Protein AF-A0A2I0CQZ5-F1 (afdb_monomer_lite)

InterPro domains:
  IPR002701 Chorismate mutase II, prokaryotic-type [PF01817] (2-71)
  IPR002701 Chorismate mutase II, prokaryotic-type [PS51168] (1-75)
  IPR002701 Chorismate mutase II, prokaryotic-type [SM00830] (1-74)
  IPR036263 Chorismate mutase type II superfamily [SSF48600] (2-76)
  IPR036979 Chorismate mutase domain superfamily [G3DSA:1.20.59.10] (1-80)

Secondary structure (DSSP, 8-state):
-THHHHHHHHHHHHHHHHHHHT--STTTTTHHHHHHHHHHHHHHHHHTTT--HHHHHHHHHHHHHHHHHHHHHHHHHHHHHHT--

Foldseek 3Di:
DCPVVVVVLVVVLVVVVVVVVVDDPPCPVVVVVVLVVVLVVQLVVCVVVVHDSVVSSVCSVVSVVVSVVVVVVVVVVVVVVVVVD

Sequence (85 aa):
MDRAIFTLLAQRDRLVAQAAFFKTITNKLRATGRVAQVIAQAITRAQTKSVHPKVVDRIYRTMIAALIEAELEEHAVLNAQASHT

Organism: NCBI:txid1793966

pLDDT: mean 74.6, std 13.37, range [42.59, 92.06]

Radius of gyration: 15.48 Å; chains: 1; bounding box: 42×26×39 Å

Structure (mmCIF, N/CA/C/O backbone):
data_AF-A0A2I0CQZ5-F1
#
_entry.id   AF-A0A2I0CQZ5-F1
#
loop_
_atom_site.group_PDB
_atom_site.id
_atom_site.type_symbol
_atom_site.label_atom_id
_atom_site.label_alt_id
_atom_site.label_comp_id
_atom_site.label_asym_id
_atom_site.label_entity_id
_atom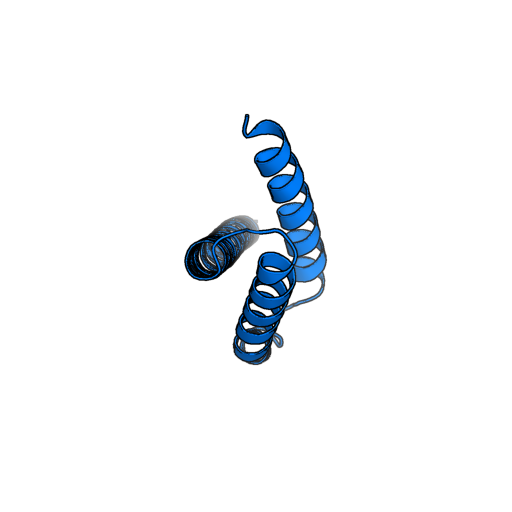_site.label_seq_id
_atom_site.pdbx_PDB_ins_code
_atom_site.Cartn_x
_atom_site.Cartn_y
_atom_site.Cartn_z
_atom_site.occupancy
_atom_site.B_iso_or_equiv
_atom_site.auth_seq_id
_atom_site.auth_comp_id
_atom_site.auth_asym_id
_atom_site.auth_atom_id
_atom_site.pdbx_PDB_model_num
ATOM 1 N N . MET A 1 1 ? -15.647 14.248 -6.863 1.00 79.38 1 MET A N 1
ATOM 2 C CA . MET A 1 1 ? -15.501 13.749 -5.481 1.00 79.38 1 MET A CA 1
ATOM 3 C C . MET A 1 1 ? -14.100 13.193 -5.227 1.00 79.38 1 MET A C 1
ATOM 5 O O . MET A 1 1 ? -13.554 13.456 -4.168 1.00 79.38 1 MET A O 1
ATOM 9 N N . ASP A 1 2 ? -13.452 12.570 -6.215 1.00 84.94 2 ASP A N 1
ATOM 10 C CA . ASP A 1 2 ? -12.254 11.740 -5.964 1.00 84.94 2 ASP A CA 1
ATOM 11 C C . ASP A 1 2 ? -10.904 12.455 -6.100 1.00 84.94 2 ASP A C 1
ATOM 13 O O . ASP A 1 2 ? -9.850 11.837 -5.983 1.00 84.94 2 ASP A O 1
ATOM 17 N N . ARG A 1 3 ? -10.905 13.779 -6.303 1.00 87.69 3 ARG A N 1
ATOM 18 C CA . ARG A 1 3 ? -9.670 14.573 -6.454 1.00 87.69 3 ARG A CA 1
ATOM 19 C C . ARG A 1 3 ? -8.690 14.356 -5.296 1.00 87.69 3 ARG A C 1
ATOM 21 O O . ARG A 1 3 ? -7.499 14.206 -5.531 1.00 87.69 3 ARG A O 1
ATOM 28 N N . ALA A 1 4 ? -9.195 14.268 -4.065 1.00 86.94 4 ALA A N 1
ATOM 29 C CA . ALA A 1 4 ? -8.364 13.999 -2.894 1.00 86.94 4 ALA A CA 1
ATOM 30 C C . ALA A 1 4 ? -7.730 12.595 -2.918 1.00 86.94 4 ALA A C 1
ATOM 32 O O . ALA A 1 4 ? -6.607 12.431 -2.449 1.00 86.94 4 ALA A O 1
ATOM 33 N N . ILE A 1 5 ? -8.413 11.598 -3.493 1.00 83.94 5 ILE A N 1
ATOM 34 C CA . ILE A 1 5 ? -7.893 10.231 -3.633 1.00 83.94 5 ILE A CA 1
ATOM 35 C C . ILE A 1 5 ? -6.709 10.233 -4.602 1.00 83.94 5 ILE A C 1
ATOM 37 O O . ILE A 1 5 ? -5.654 9.705 -4.265 1.00 83.94 5 ILE A O 1
ATOM 41 N N . PHE A 1 6 ? -6.842 10.899 -5.753 1.00 84.44 6 PHE A N 1
ATOM 42 C CA . PHE A 1 6 ? -5.747 11.025 -6.719 1.00 84.44 6 PHE A CA 1
ATOM 43 C C . PHE A 1 6 ? -4.542 11.784 -6.149 1.00 84.44 6 PHE A C 1
ATOM 45 O O . PHE A 1 6 ? -3.407 11.353 -6.339 1.00 84.44 6 PHE A O 1
ATOM 52 N N . THR A 1 7 ? -4.765 12.859 -5.385 1.00 85.44 7 THR A N 1
ATOM 53 C CA . THR A 1 7 ? -3.674 13.579 -4.708 1.00 85.44 7 THR A CA 1
ATOM 54 C C . THR A 1 7 ? -2.918 12.680 -3.729 1.00 85.44 7 THR A C 1
ATOM 56 O O . THR A 1 7 ? -1.688 12.684 -3.709 1.00 85.44 7 THR A O 1
ATOM 59 N N . LEU A 1 8 ? -3.638 11.892 -2.926 1.00 84.75 8 LEU A N 1
ATOM 60 C CA . LEU A 1 8 ? -3.030 10.980 -1.955 1.00 84.75 8 LEU A CA 1
ATOM 61 C C . LEU A 1 8 ? -2.310 9.807 -2.632 1.00 84.75 8 LEU A C 1
ATOM 63 O O . LEU A 1 8 ? -1.253 9.395 -2.156 1.00 84.75 8 LEU A O 1
ATOM 67 N N . LEU A 1 9 ? -2.841 9.301 -3.748 1.00 81.38 9 LEU A N 1
ATOM 68 C CA . LEU A 1 9 ? -2.174 8.291 -4.573 1.00 81.38 9 LEU A CA 1
ATOM 69 C C . LEU A 1 9 ? -0.849 8.822 -5.124 1.00 81.38 9 LEU A C 1
ATOM 71 O O . LEU A 1 9 ? 0.187 8.227 -4.861 1.00 81.38 9 LEU A O 1
ATOM 75 N N . ALA A 1 10 ? -0.843 10.001 -5.750 1.00 80.94 10 ALA A N 1
ATOM 76 C CA . ALA A 1 10 ? 0.383 10.600 -6.282 1.00 80.94 10 ALA A CA 1
ATOM 77 C C . ALA A 1 10 ? 1.456 10.836 -5.198 1.00 80.94 10 ALA A C 1
ATOM 79 O O . ALA A 1 10 ? 2.654 10.686 -5.444 1.00 80.94 10 ALA A O 1
ATOM 80 N N . GLN A 1 11 ? 1.047 11.200 -3.978 1.00 83.38 11 GLN A N 1
ATOM 81 C CA . GLN A 1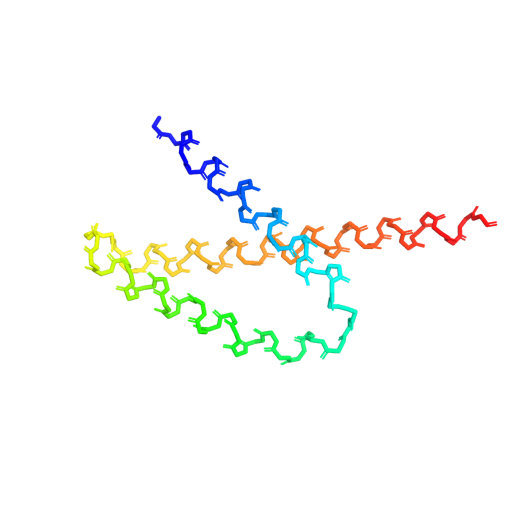 11 ? 1.967 11.303 -2.840 1.00 83.38 11 GLN A CA 1
ATOM 82 C C . GLN A 1 11 ? 2.529 9.937 -2.435 1.00 83.38 11 GLN A C 1
ATOM 84 O O . GLN A 1 11 ? 3.727 9.819 -2.173 1.00 83.38 11 GLN A O 1
ATOM 89 N N . ARG A 1 12 ? 1.680 8.906 -2.390 1.00 80.75 12 ARG A N 1
ATOM 90 C CA . ARG A 1 12 ? 2.093 7.540 -2.065 1.00 80.75 12 ARG A CA 1
ATOM 91 C C . ARG A 1 12 ? 3.070 6.989 -3.101 1.00 80.75 12 ARG A C 1
ATOM 93 O O . ARG A 1 12 ? 4.080 6.422 -2.697 1.00 80.75 12 ARG A O 1
ATOM 100 N N . ASP A 1 13 ? 2.819 7.211 -4.385 1.00 74.44 13 ASP A N 1
ATOM 101 C CA . ASP A 1 13 ? 3.675 6.745 -5.482 1.00 74.44 13 ASP A CA 1
ATOM 102 C C . ASP A 1 13 ? 5.071 7.359 -5.384 1.00 74.44 13 ASP A C 1
ATOM 104 O O . ASP A 1 13 ? 6.070 6.645 -5.427 1.00 74.44 13 ASP A O 1
ATOM 108 N N . ARG A 1 14 ? 5.161 8.667 -5.104 1.00 77.81 14 ARG A N 1
ATOM 109 C CA . ARG A 1 14 ? 6.449 9.342 -4.868 1.00 77.81 14 ARG A CA 1
ATOM 110 C C . ARG A 1 14 ? 7.215 8.772 -3.677 1.00 77.81 14 ARG A C 1
ATOM 112 O O . ARG A 1 14 ? 8.435 8.651 -3.745 1.00 77.81 14 ARG A O 1
ATOM 119 N N . LEU A 1 15 ? 6.525 8.435 -2.588 1.00 70.00 15 LEU A N 1
ATOM 120 C CA . LEU A 1 15 ? 7.156 7.821 -1.415 1.00 70.00 15 LEU A CA 1
ATOM 121 C C . LEU A 1 15 ? 7.647 6.401 -1.712 1.00 70.00 15 LEU A C 1
ATOM 123 O O . LEU A 1 15 ? 8.696 6.002 -1.208 1.00 70.00 15 LEU A O 1
ATOM 127 N N . VAL A 1 16 ? 6.903 5.641 -2.521 1.00 68.62 16 VAL A N 1
ATOM 128 C CA . VAL A 1 16 ? 7.308 4.300 -2.958 1.00 68.62 16 VAL A CA 1
ATOM 129 C C . VAL A 1 16 ? 8.518 4.386 -3.882 1.00 68.62 16 VAL A C 1
ATOM 131 O O . VAL A 1 16 ? 9.498 3.709 -3.597 1.00 68.62 16 VAL A O 1
ATOM 134 N N . ALA A 1 17 ? 8.521 5.283 -4.871 1.00 66.12 17 ALA A N 1
ATOM 135 C CA . ALA A 1 17 ? 9.663 5.511 -5.759 1.00 66.12 17 ALA A CA 1
ATOM 136 C C . ALA A 1 17 ? 10.935 5.934 -4.993 1.00 66.12 17 ALA A C 1
ATOM 138 O O . ALA A 1 17 ? 12.016 5.385 -5.202 1.00 66.12 17 ALA A O 1
ATOM 139 N N . GLN A 1 18 ? 10.814 6.846 -4.019 1.00 63.66 18 GLN A N 1
ATOM 140 C CA . GLN A 1 18 ? 11.939 7.229 -3.151 1.00 63.66 18 GLN A CA 1
ATOM 141 C C . GLN A 1 18 ? 12.443 6.059 -2.292 1.00 63.66 18 GLN A C 1
ATOM 143 O O . GLN A 1 18 ? 13.644 5.912 -2.068 1.00 63.66 18 GLN A O 1
ATOM 148 N N . ALA A 1 19 ? 11.535 5.208 -1.807 1.00 62.62 19 ALA A N 1
ATOM 149 C CA . ALA A 1 19 ? 11.894 4.029 -1.028 1.00 62.62 19 ALA A CA 1
ATOM 150 C C . ALA A 1 19 ? 12.458 2.886 -1.891 1.00 62.62 19 ALA A C 1
ATOM 152 O O . ALA A 1 19 ? 13.230 2.083 -1.368 1.00 62.62 19 ALA A O 1
ATOM 153 N N . ALA A 1 20 ? 12.075 2.800 -3.167 1.00 59.19 20 ALA A N 1
ATOM 154 C CA . ALA A 1 20 ? 12.575 1.853 -4.162 1.00 59.19 20 ALA A CA 1
ATOM 155 C C . ALA A 1 20 ? 14.031 2.150 -4.534 1.00 59.19 20 ALA A C 1
ATOM 157 O O . ALA A 1 20 ? 14.863 1.245 -4.513 1.00 59.19 20 ALA A O 1
ATOM 158 N N . PHE A 1 21 ? 14.375 3.432 -4.716 1.00 53.22 21 PHE A N 1
ATOM 159 C CA . PHE A 1 21 ? 15.754 3.886 -4.942 1.00 53.22 21 PHE A CA 1
ATOM 160 C C . PHE A 1 21 ? 16.730 3.390 -3.857 1.00 53.22 21 PHE A C 1
ATOM 162 O O . PHE A 1 21 ? 17.873 3.042 -4.138 1.00 53.22 21 PHE A O 1
ATOM 169 N N . PHE A 1 22 ? 16.262 3.285 -2.610 1.00 48.94 22 PHE A N 1
ATOM 170 C CA . PHE A 1 22 ? 17.042 2.771 -1.478 1.00 48.94 22 PHE A CA 1
ATOM 171 C C . PHE A 1 22 ? 17.071 1.236 -1.358 1.00 48.94 22 PHE A C 1
ATOM 173 O O . PHE A 1 22 ? 17.776 0.701 -0.500 1.00 48.94 22 PHE A O 1
ATOM 180 N N . LYS A 1 23 ? 16.288 0.501 -2.155 1.00 51.81 23 LYS A N 1
ATOM 181 C CA . LYS A 1 23 ? 16.081 -0.949 -2.028 1.00 51.81 23 LYS A CA 1
ATOM 182 C C . LYS A 1 23 ? 16.563 -1.706 -3.264 1.00 51.81 23 LYS A C 1
ATOM 184 O O . LYS A 1 23 ? 15.800 -2.417 -3.908 1.00 51.81 23 LYS A O 1
ATOM 189 N N . THR A 1 24 ? 17.860 -1.674 -3.536 1.00 47.81 24 THR A N 1
ATOM 190 C CA . THR A 1 24 ? 18.497 -2.635 -4.443 1.00 47.81 24 THR A CA 1
ATOM 191 C C . THR A 1 24 ? 18.336 -4.063 -3.899 1.00 47.81 24 THR A C 1
ATOM 193 O O . THR A 1 24 ? 18.943 -4.426 -2.898 1.00 47.81 24 THR A O 1
ATOM 196 N N . ILE A 1 25 ? 17.461 -4.839 -4.555 1.00 47.69 25 ILE A N 1
ATOM 197 C CA . ILE A 1 25 ? 17.326 -6.313 -4.673 1.00 47.69 25 ILE A CA 1
ATOM 198 C C . ILE A 1 25 ? 17.220 -7.165 -3.382 1.00 47.69 25 ILE A C 1
ATOM 200 O O . ILE A 1 25 ? 16.418 -8.098 -3.335 1.00 47.69 25 ILE A O 1
ATOM 204 N N . THR A 1 26 ? 17.891 -6.827 -2.287 1.00 42.59 26 THR A N 1
ATOM 205 C CA . THR A 1 26 ? 17.937 -7.607 -1.034 1.00 42.59 26 THR A CA 1
ATOM 206 C C . THR A 1 26 ? 16.631 -7.536 -0.222 1.00 42.59 26 THR A C 1
ATOM 208 O O . THR A 1 26 ? 16.386 -8.350 0.667 1.00 42.59 26 THR A O 1
ATOM 211 N N . ASN A 1 27 ? 15.740 -6.583 -0.523 1.00 51.59 27 ASN A N 1
ATOM 212 C CA . ASN A 1 27 ? 14.522 -6.326 0.260 1.00 51.59 27 ASN A CA 1
ATOM 213 C C . ASN A 1 27 ? 13.254 -7.027 -0.280 1.00 51.59 27 ASN A C 1
ATOM 215 O O . ASN A 1 27 ? 12.217 -6.991 0.385 1.00 51.59 27 ASN A O 1
ATOM 219 N N . LYS A 1 28 ? 13.321 -7.689 -1.450 1.00 47.91 28 LYS A N 1
ATOM 220 C CA . LYS A 1 28 ? 12.167 -8.374 -2.073 1.00 47.91 28 LYS A CA 1
ATOM 221 C C . LYS A 1 28 ? 11.611 -9.519 -1.205 1.00 47.91 28 LYS A C 1
ATOM 223 O O . LYS A 1 28 ? 10.400 -9.665 -1.112 1.00 47.91 28 LYS A O 1
ATOM 228 N N . LEU A 1 29 ? 12.463 -10.251 -0.477 1.00 46.50 29 LEU A N 1
ATOM 229 C CA . LEU A 1 29 ? 12.051 -11.325 0.452 1.00 46.50 29 LEU A CA 1
ATOM 230 C C . LEU A 1 29 ? 11.510 -10.811 1.804 1.00 46.50 29 LEU A C 1
ATOM 232 O O . LEU A 1 29 ? 10.684 -11.469 2.431 1.00 46.50 29 LEU A O 1
ATOM 236 N N . ARG A 1 30 ? 11.913 -9.610 2.248 1.00 49.69 30 ARG A N 1
ATOM 237 C CA . ARG A 1 30 ? 11.360 -8.944 3.450 1.00 49.69 30 ARG A CA 1
ATOM 238 C C . ARG A 1 30 ? 10.022 -8.237 3.182 1.00 49.69 30 ARG A C 1
ATOM 240 O O . ARG A 1 30 ? 9.330 -7.856 4.128 1.00 49.69 30 ARG A O 1
ATOM 247 N N . ALA A 1 31 ? 9.648 -8.049 1.915 1.00 56.66 31 ALA A N 1
ATOM 248 C CA . ALA A 1 31 ? 8.456 -7.306 1.515 1.00 56.66 31 ALA A CA 1
ATOM 249 C C . ALA A 1 31 ? 7.143 -8.017 1.885 1.00 56.66 31 ALA A C 1
ATOM 251 O O . ALA A 1 31 ? 6.195 -7.342 2.286 1.00 56.66 31 ALA A O 1
ATOM 252 N N . THR A 1 32 ? 7.088 -9.353 1.844 1.00 57.94 32 THR A N 1
ATOM 253 C CA . THR A 1 32 ? 5.847 -10.119 2.071 1.00 57.94 32 THR A CA 1
ATOM 254 C C . THR A 1 32 ? 5.251 -9.863 3.459 1.00 57.94 32 THR A C 1
ATOM 256 O O . THR A 1 32 ? 4.062 -9.570 3.584 1.00 57.94 32 THR A O 1
ATOM 259 N N . GLY A 1 33 ? 6.087 -9.870 4.505 1.00 66.19 33 GLY A N 1
ATOM 260 C CA . GLY A 1 33 ? 5.649 -9.562 5.873 1.00 66.19 33 GLY A CA 1
ATOM 261 C C . GLY A 1 33 ? 5.244 -8.096 6.057 1.00 66.19 33 GLY A C 1
ATOM 262 O O . GLY A 1 33 ? 4.280 -7.787 6.757 1.00 66.19 33 GLY A O 1
ATOM 263 N N . ARG A 1 34 ? 5.930 -7.174 5.371 1.00 69.50 34 ARG A N 1
ATOM 264 C CA . ARG A 1 34 ? 5.657 -5.735 5.476 1.00 69.50 34 ARG A CA 1
ATOM 265 C C . ARG A 1 34 ? 4.367 -5.328 4.763 1.00 69.50 34 ARG A C 1
ATOM 267 O O . ARG A 1 34 ? 3.671 -4.443 5.251 1.00 69.50 34 ARG A O 1
ATOM 274 N N . VAL A 1 35 ? 4.010 -5.988 3.660 1.00 74.12 35 VAL A N 1
ATOM 275 C CA . VAL A 1 35 ? 2.727 -5.777 2.966 1.00 74.12 35 VAL A CA 1
ATOM 276 C C . VAL A 1 35 ? 1.556 -6.166 3.867 1.00 74.12 35 VAL A C 1
ATOM 278 O O . VAL A 1 35 ? 0.638 -5.366 4.048 1.00 74.12 35 VAL A O 1
ATOM 281 N N . ALA A 1 36 ? 1.622 -7.341 4.500 1.00 79.12 36 ALA A N 1
ATOM 282 C CA . ALA A 1 36 ? 0.600 -7.778 5.450 1.00 79.12 36 ALA A CA 1
ATOM 283 C C . ALA A 1 36 ? 0.452 -6.794 6.626 1.00 79.12 36 ALA A C 1
ATOM 285 O O . ALA A 1 36 ? -0.665 -6.432 6.992 1.00 79.12 36 ALA A O 1
ATOM 286 N N . GLN A 1 37 ? 1.569 -6.286 7.160 1.00 80.69 37 GLN A N 1
ATOM 287 C CA . GLN A 1 37 ? 1.564 -5.294 8.237 1.00 80.69 37 GLN A CA 1
ATOM 288 C C . GLN A 1 37 ? 0.945 -3.950 7.811 1.00 80.69 37 GLN A C 1
ATOM 290 O O . GLN A 1 37 ? 0.161 -3.372 8.563 1.00 80.69 37 GLN A O 1
ATOM 295 N N . VAL A 1 38 ? 1.260 -3.449 6.611 1.00 83.44 38 VAL A N 1
ATOM 296 C CA . VAL A 1 38 ? 0.678 -2.202 6.079 1.00 83.44 38 VAL A CA 1
ATOM 297 C C . VAL A 1 38 ? -0.832 -2.340 5.891 1.00 83.44 38 VAL A C 1
ATOM 299 O O . VAL A 1 38 ? -1.578 -1.433 6.262 1.00 83.44 38 VAL A O 1
ATOM 302 N N . ILE A 1 39 ? -1.290 -3.476 5.359 1.00 84.50 39 ILE A N 1
ATOM 303 C CA . ILE A 1 39 ? -2.719 -3.760 5.184 1.00 84.50 39 ILE A CA 1
ATOM 304 C C . ILE A 1 39 ? -3.420 -3.833 6.546 1.00 84.50 39 ILE A C 1
ATOM 306 O O . ILE A 1 39 ? -4.451 -3.190 6.731 1.00 84.50 39 ILE A O 1
ATOM 310 N N . ALA A 1 40 ? -2.841 -4.537 7.523 1.00 87.38 40 ALA A N 1
ATOM 311 C CA . ALA A 1 40 ? -3.401 -4.627 8.870 1.00 87.38 40 ALA A CA 1
ATOM 312 C C . 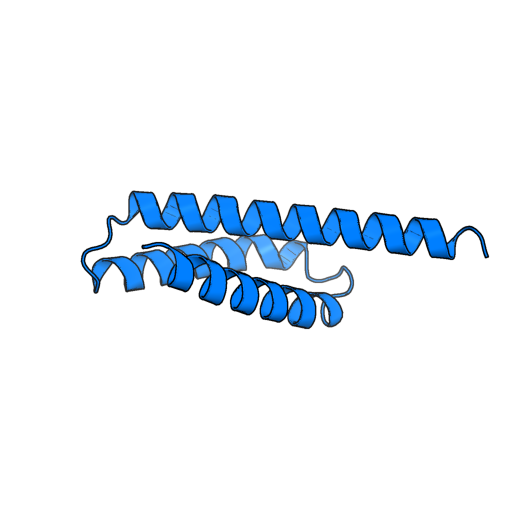ALA A 1 40 ? -3.546 -3.240 9.522 1.00 87.38 40 ALA A C 1
ATOM 314 O O . ALA A 1 40 ? -4.617 -2.897 10.018 1.00 87.38 40 ALA A O 1
ATOM 315 N N . GLN A 1 41 ? -2.511 -2.397 9.441 1.00 87.31 41 GLN A N 1
ATOM 316 C CA . GLN A 1 41 ? -2.566 -1.022 9.949 1.00 87.31 41 GLN A CA 1
ATOM 317 C C . GLN A 1 41 ? -3.623 -0.172 9.233 1.00 87.31 41 GLN A C 1
ATOM 319 O O . GLN A 1 41 ? -4.301 0.634 9.873 1.00 87.31 41 GLN A O 1
ATOM 324 N N . ALA A 1 42 ? -3.777 -0.335 7.917 1.00 86.56 42 ALA A N 1
ATOM 325 C CA . ALA A 1 42 ? -4.800 0.364 7.147 1.00 86.56 42 ALA A CA 1
ATOM 326 C C . ALA A 1 42 ? -6.213 -0.049 7.575 1.00 86.56 42 ALA A C 1
ATOM 328 O O . ALA A 1 42 ? -7.063 0.817 7.773 1.00 86.56 42 ALA A O 1
ATOM 329 N N . ILE A 1 43 ? -6.445 -1.346 7.792 1.00 87.19 43 ILE A N 1
ATOM 330 C CA . ILE A 1 43 ? -7.718 -1.877 8.293 1.00 87.19 43 ILE A CA 1
ATOM 331 C C . ILE A 1 43 ? -8.031 -1.312 9.683 1.00 87.19 43 ILE A C 1
ATOM 333 O O . ILE A 1 43 ? -9.129 -0.798 9.891 1.00 87.19 43 ILE A O 1
ATOM 337 N N . THR A 1 44 ? -7.070 -1.322 10.612 1.00 88.69 44 THR A N 1
ATOM 338 C CA . THR A 1 44 ? -7.256 -0.745 11.954 1.00 88.69 44 THR A CA 1
ATOM 339 C C . THR A 1 44 ? -7.615 0.742 11.889 1.00 88.69 44 THR A C 1
ATOM 341 O O . THR A 1 44 ? -8.514 1.201 12.586 1.00 88.69 44 THR A O 1
ATOM 344 N N . ARG A 1 45 ? -6.964 1.512 11.008 1.00 85.31 45 ARG A N 1
ATOM 345 C CA . ARG A 1 45 ? -7.283 2.938 10.803 1.00 85.31 45 ARG A CA 1
ATOM 346 C C . ARG A 1 45 ? -8.622 3.162 10.096 1.00 85.31 45 ARG A C 1
ATOM 348 O O . ARG A 1 45 ? -9.221 4.218 10.258 1.00 85.31 45 ARG A O 1
ATOM 355 N N . ALA A 1 46 ? -9.085 2.213 9.290 1.00 83.44 46 ALA A N 1
ATOM 356 C CA . ALA A 1 46 ? -10.375 2.296 8.610 1.00 83.44 46 ALA A CA 1
ATOM 357 C C . ALA A 1 46 ? -11.544 2.100 9.577 1.00 83.44 46 ALA A C 1
ATOM 359 O O . ALA A 1 46 ? -12.555 2.797 9.474 1.00 83.44 46 ALA A O 1
ATOM 360 N N . GLN A 1 47 ? -11.368 1.202 10.551 1.00 79.88 47 GLN A N 1
ATOM 361 C CA . GLN A 1 47 ? -12.344 0.949 11.609 1.00 79.88 47 GLN A CA 1
ATOM 362 C C . GLN A 1 47 ? -12.658 2.215 12.419 1.00 79.88 47 GLN A C 1
ATOM 364 O O . GLN A 1 47 ? -13.797 2.397 12.834 1.00 79.88 47 GLN A O 1
ATOM 369 N N . THR A 1 48 ? -11.698 3.133 12.577 1.00 82.56 48 THR A N 1
ATOM 370 C CA . THR A 1 48 ? -11.910 4.405 13.293 1.00 82.56 48 THR A CA 1
ATOM 371 C C . THR A 1 48 ? -12.567 5.500 12.447 1.00 82.56 48 THR A C 1
ATOM 373 O O . THR A 1 48 ? -12.904 6.555 12.976 1.00 82.56 48 THR A O 1
ATOM 376 N N . LYS A 1 49 ? -12.754 5.277 11.139 1.00 79.50 49 LYS A N 1
ATOM 377 C CA . LYS A 1 49 ? -13.255 6.276 10.176 1.00 79.50 49 LYS A CA 1
ATOM 378 C C . LYS A 1 49 ? -14.559 5.870 9.478 1.00 79.50 49 LYS A C 1
ATOM 380 O O . LYS A 1 49 ? -14.899 6.456 8.455 1.00 79.50 49 LYS A O 1
ATOM 385 N N . SER A 1 50 ? -15.271 4.866 9.995 1.00 84.19 50 SER A N 1
ATOM 386 C CA . SER A 1 50 ? -16.515 4.337 9.403 1.00 84.19 50 SER A CA 1
ATOM 387 C C . SER A 1 50 ? -16.366 3.864 7.947 1.00 84.19 50 SER A C 1
ATOM 389 O O . SER A 1 50 ? -17.325 3.884 7.178 1.00 84.19 50 SER A O 1
ATOM 391 N N . VAL A 1 51 ? -15.166 3.422 7.551 1.00 84.69 51 VAL A N 1
ATOM 392 C CA . VAL A 1 51 ? -14.915 2.849 6.220 1.00 84.69 51 VAL A CA 1
ATOM 393 C C . VAL A 1 51 ? -14.963 1.329 6.315 1.00 84.69 51 VAL A C 1
ATOM 395 O O . VAL A 1 51 ? -14.365 0.735 7.211 1.00 84.69 51 VAL A O 1
ATOM 398 N N . HIS A 1 52 ? -15.649 0.677 5.374 1.00 88.94 52 HIS A N 1
ATOM 399 C CA . HIS A 1 52 ? -15.823 -0.772 5.395 1.00 88.94 52 HIS A CA 1
ATOM 400 C C . HIS A 1 52 ? -14.466 -1.512 5.285 1.00 88.94 52 HIS A C 1
ATOM 402 O O . HIS A 1 52 ? -13.806 -1.418 4.244 1.00 88.94 52 HIS A O 1
ATOM 408 N N . PRO A 1 53 ? -14.055 -2.322 6.282 1.00 86.38 53 PRO A N 1
ATOM 409 C CA . PRO A 1 53 ? -12.726 -2.947 6.322 1.00 86.38 53 PRO A CA 1
ATOM 410 C C . PRO A 1 53 ? -12.366 -3.774 5.082 1.00 86.38 53 PRO A C 1
ATOM 412 O O . PRO A 1 53 ? -11.251 -3.677 4.577 1.00 86.38 53 PRO A O 1
ATOM 415 N N . LYS A 1 54 ? -13.327 -4.541 4.540 1.00 88.88 54 LYS A N 1
ATOM 416 C CA . LYS A 1 54 ? -13.115 -5.339 3.314 1.00 88.88 54 LYS A CA 1
ATOM 417 C C . LYS A 1 54 ? -12.787 -4.482 2.085 1.00 88.88 54 LYS A C 1
ATOM 419 O O . LYS A 1 54 ? -12.024 -4.919 1.232 1.00 88.88 54 LYS A O 1
ATOM 424 N N . VAL A 1 55 ? -13.356 -3.277 1.994 1.00 89.44 55 VAL A N 1
ATOM 425 C CA . VAL A 1 55 ? -13.081 -2.355 0.883 1.00 89.44 55 VAL A CA 1
ATOM 426 C C . VAL A 1 55 ? -11.653 -1.832 1.005 1.00 89.44 55 VAL A C 1
ATOM 428 O O . VAL A 1 55 ? -10.915 -1.834 0.025 1.00 89.44 55 VAL A O 1
ATOM 431 N N . VAL A 1 56 ? -11.226 -1.477 2.221 1.00 88.88 56 VAL A N 1
ATOM 432 C CA . VAL A 1 56 ? -9.853 -1.024 2.485 1.00 88.88 56 VAL A CA 1
ATOM 433 C C . VAL A 1 56 ? -8.826 -2.115 2.202 1.00 88.88 56 VAL A C 1
ATOM 435 O O . VAL A 1 56 ? -7.844 -1.838 1.520 1.00 88.88 56 VAL A O 1
ATOM 438 N N . ASP A 1 57 ? -9.063 -3.351 2.649 1.00 87.69 57 ASP A N 1
ATOM 439 C CA . ASP A 1 57 ? -8.185 -4.488 2.339 1.00 87.69 57 ASP A CA 1
ATOM 440 C C . ASP A 1 57 ? -8.004 -4.656 0.821 1.00 87.69 57 ASP A C 1
ATOM 442 O O . ASP A 1 57 ? -6.872 -4.696 0.332 1.00 87.69 57 ASP A O 1
ATOM 446 N N . ARG A 1 58 ? -9.109 -4.659 0.060 1.00 92.06 58 ARG A N 1
ATOM 447 C CA . ARG A 1 58 ? -9.067 -4.830 -1.398 1.00 92.06 58 ARG A CA 1
ATOM 448 C C . ARG A 1 58 ? -8.314 -3.693 -2.084 1.00 92.06 58 ARG A C 1
ATOM 450 O O . ARG A 1 58 ? -7.442 -3.965 -2.903 1.00 92.06 58 ARG A O 1
ATOM 457 N N . ILE A 1 59 ? -8.610 -2.443 -1.721 1.00 90.00 59 ILE A N 1
ATOM 458 C CA . ILE A 1 59 ? -7.934 -1.265 -2.280 1.00 90.00 59 ILE A CA 1
ATOM 459 C C . ILE A 1 59 ? -6.433 -1.342 -2.008 1.00 90.00 59 ILE A C 1
ATOM 461 O O . ILE A 1 59 ? -5.640 -1.186 -2.931 1.00 90.00 59 ILE A O 1
ATOM 465 N N . TYR A 1 60 ? -6.023 -1.624 -0.770 1.00 86.56 60 TYR A N 1
ATOM 466 C CA . TYR A 1 60 ? -4.605 -1.666 -0.422 1.00 86.56 60 TYR A CA 1
ATOM 467 C C . TYR A 1 60 ? -3.855 -2.794 -1.134 1.00 86.56 60 TYR A C 1
ATOM 469 O O . TYR A 1 60 ? -2.734 -2.564 -1.583 1.00 86.56 60 TYR A O 1
ATOM 477 N N . ARG A 1 61 ? -4.454 -3.982 -1.283 1.00 85.25 61 ARG A N 1
ATOM 478 C CA . ARG A 1 61 ? -3.842 -5.090 -2.037 1.00 85.25 61 ARG A CA 1
ATOM 479 C C . ARG A 1 61 ? -3.642 -4.734 -3.504 1.00 85.25 61 ARG A C 1
ATOM 481 O O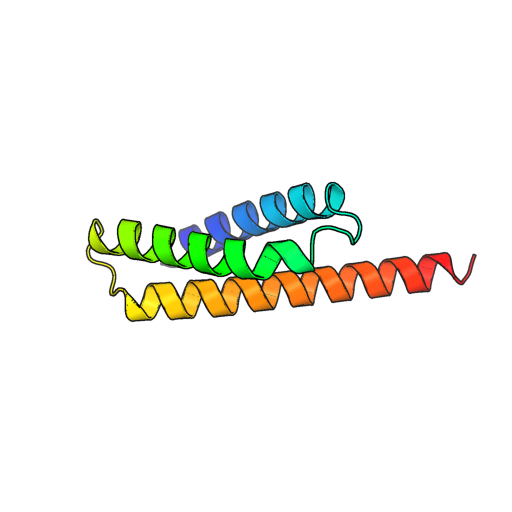 . ARG A 1 61 ? -2.522 -4.852 -3.992 1.00 85.25 61 ARG A O 1
ATOM 488 N N . THR A 1 62 ? -4.693 -4.256 -4.171 1.00 88.62 62 THR A N 1
ATOM 489 C CA . THR A 1 62 ? -4.625 -3.858 -5.583 1.00 88.62 62 THR A CA 1
ATOM 490 C C . THR A 1 62 ? -3.615 -2.734 -5.786 1.00 88.62 62 THR A C 1
ATOM 492 O O . THR A 1 62 ? -2.765 -2.813 -6.662 1.00 88.62 62 THR A O 1
ATOM 495 N N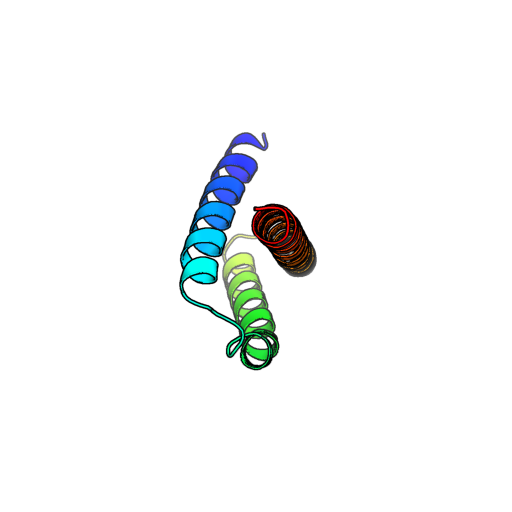 . MET A 1 63 ? -3.653 -1.714 -4.930 1.00 85.00 63 MET A N 1
ATOM 496 C CA . MET A 1 63 ? -2.761 -0.562 -5.017 1.00 85.00 63 MET A CA 1
ATOM 497 C C . MET A 1 63 ? -1.294 -0.937 -4.758 1.00 85.00 63 MET A C 1
ATOM 499 O O . MET A 1 63 ? -0.398 -0.315 -5.308 1.00 85.00 63 MET A O 1
ATOM 503 N N . ILE A 1 64 ? -1.007 -1.913 -3.891 1.00 81.06 64 ILE A N 1
ATOM 504 C CA . ILE A 1 64 ? 0.366 -2.401 -3.687 1.00 81.06 64 ILE A CA 1
ATOM 505 C C . ILE A 1 64 ? 0.841 -3.199 -4.902 1.00 81.06 64 ILE A C 1
ATOM 507 O O . ILE A 1 64 ? 1.955 -2.962 -5.352 1.00 81.06 64 ILE A O 1
ATOM 511 N N . ALA A 1 65 ? 0.012 -4.104 -5.429 1.00 81.25 65 ALA A N 1
ATOM 512 C CA . ALA A 1 65 ? 0.353 -4.891 -6.613 1.00 81.25 65 ALA A CA 1
ATOM 513 C C . ALA A 1 65 ? 0.657 -3.988 -7.820 1.00 81.25 65 ALA A C 1
ATOM 515 O O . ALA A 1 65 ? 1.737 -4.095 -8.389 1.00 81.25 65 ALA A O 1
ATOM 516 N N . ALA A 1 66 ? -0.224 -3.024 -8.106 1.00 84.06 66 ALA A N 1
ATOM 517 C CA . ALA A 1 66 ? -0.063 -2.097 -9.224 1.00 84.06 66 ALA A CA 1
ATOM 518 C C . ALA A 1 66 ? 1.227 -1.263 -9.137 1.00 84.06 66 ALA A C 1
ATOM 520 O O . ALA A 1 66 ? 1.872 -1.021 -10.150 1.00 84.06 66 ALA A O 1
ATOM 521 N N . LEU A 1 67 ? 1.639 -0.844 -7.934 1.00 77.38 67 LEU A N 1
ATOM 522 C CA . LEU A 1 67 ? 2.890 -0.092 -7.779 1.00 77.38 67 LEU A CA 1
ATOM 523 C C . LEU A 1 67 ? 4.133 -0.954 -7.947 1.00 77.38 67 LEU A C 1
ATOM 525 O O . LEU A 1 67 ? 5.122 -0.474 -8.484 1.00 77.38 67 LEU A O 1
ATOM 529 N N . ILE A 1 68 ? 4.086 -2.211 -7.505 1.00 76.00 68 ILE A N 1
ATOM 530 C CA . ILE A 1 68 ? 5.185 -3.153 -7.737 1.00 76.00 68 ILE A CA 1
ATOM 531 C C . ILE A 1 68 ? 5.316 -3.434 -9.236 1.00 76.00 68 ILE A C 1
ATOM 533 O O . ILE A 1 68 ? 6.427 -3.464 -9.750 1.00 76.00 68 ILE A O 1
ATOM 537 N N . GLU A 1 69 ? 4.198 -3.637 -9.933 1.00 80.12 69 GLU A N 1
ATOM 538 C CA . GLU A 1 69 ? 4.179 -3.839 -11.386 1.00 80.12 69 GLU A CA 1
ATOM 539 C C . GLU A 1 69 ? 4.760 -2.625 -12.122 1.00 80.12 69 GLU A C 1
ATOM 541 O O . GLU A 1 69 ? 5.706 -2.790 -12.889 1.00 80.12 69 GLU A O 1
ATOM 546 N N . ALA A 1 70 ? 4.295 -1.411 -11.804 1.00 78.50 70 ALA A N 1
ATOM 547 C CA . ALA A 1 70 ? 4.818 -0.176 -12.393 1.00 78.50 70 ALA A CA 1
ATOM 548 C C . ALA A 1 70 ? 6.328 0.013 -12.138 1.00 78.50 70 ALA A C 1
ATOM 550 O O . ALA A 1 70 ? 7.071 0.379 -13.045 1.00 78.50 70 ALA A O 1
ATOM 551 N N . GLU A 1 71 ? 6.802 -0.287 -10.924 1.00 74.81 71 GLU A N 1
ATOM 552 C CA . GLU A 1 71 ? 8.228 -0.236 -10.573 1.00 74.81 71 GLU A CA 1
ATOM 553 C C . GLU A 1 71 ? 9.049 -1.255 -11.389 1.00 74.81 71 GLU A C 1
ATOM 555 O O . GLU A 1 71 ? 10.124 -0.934 -11.897 1.00 74.81 71 GLU A O 1
ATOM 560 N N . LEU A 1 72 ? 8.552 -2.488 -11.550 1.00 77.38 72 LEU A N 1
ATOM 561 C CA . LEU A 1 72 ? 9.221 -3.519 -12.352 1.00 77.38 72 LEU A CA 1
ATOM 562 C C . LEU A 1 72 ? 9.309 -3.135 -13.835 1.00 77.38 72 LEU A C 1
ATOM 564 O O . LEU A 1 72 ? 10.348 -3.378 -14.451 1.00 77.38 72 LEU A O 1
ATOM 568 N N . GLU A 1 73 ? 8.253 -2.539 -14.392 1.00 79.62 73 GLU A N 1
ATOM 569 C CA . GLU A 1 73 ? 8.236 -2.025 -15.766 1.00 79.62 73 GLU A CA 1
ATOM 570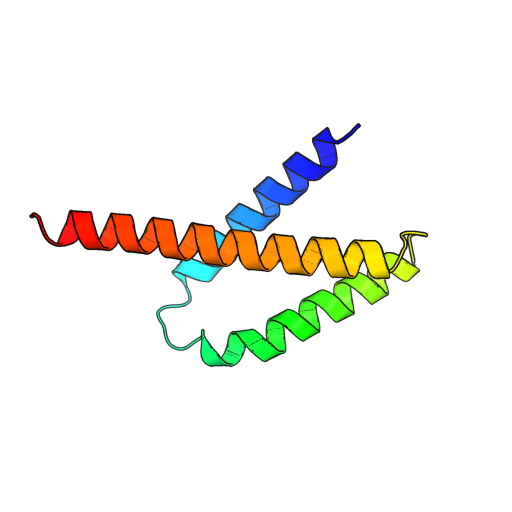 C C . GLU A 1 73 ? 9.260 -0.898 -15.956 1.00 79.62 73 GLU A C 1
ATOM 572 O O . GLU A 1 73 ? 10.063 -0.950 -16.890 1.00 79.62 73 GLU A O 1
ATOM 577 N N . GLU A 1 74 ? 9.303 0.073 -15.039 1.00 76.88 74 GLU A N 1
ATOM 578 C CA . GLU A 1 74 ? 10.260 1.185 -15.085 1.00 76.88 74 GLU A CA 1
ATOM 579 C C . GLU A 1 74 ? 11.714 0.681 -15.033 1.00 76.88 74 GLU A C 1
ATOM 581 O O . GLU A 1 74 ? 12.549 1.072 -15.854 1.00 76.88 74 GLU A O 1
ATOM 586 N N . HIS A 1 75 ? 12.017 -0.270 -14.143 1.00 72.56 75 HIS A N 1
ATOM 587 C CA . HIS A 1 75 ? 13.340 -0.898 -14.082 1.00 72.56 75 HIS A CA 1
ATOM 588 C C . HIS A 1 75 ? 13.698 -1.689 -15.347 1.00 72.56 75 HIS A C 1
ATOM 590 O O . HIS A 1 75 ? 14.861 -1.684 -15.758 1.00 72.56 75 HIS A O 1
ATOM 596 N N . ALA A 1 76 ? 12.737 -2.384 -15.961 1.00 75.56 76 ALA A N 1
ATOM 597 C CA . ALA A 1 76 ? 12.972 -3.129 -17.195 1.00 75.56 76 ALA A CA 1
ATOM 598 C C . ALA A 1 76 ? 13.342 -2.190 -18.353 1.00 75.56 76 ALA A C 1
ATOM 600 O O . ALA A 1 76 ? 14.291 -2.472 -19.087 1.00 75.56 76 ALA A O 1
ATOM 601 N N . VAL A 1 77 ? 12.650 -1.051 -18.473 1.00 75.06 77 VAL A N 1
ATOM 602 C CA . VAL A 1 77 ? 12.951 -0.015 -19.473 1.00 75.06 77 VAL A CA 1
ATOM 603 C C . VAL A 1 77 ? 14.348 0.571 -19.256 1.00 75.06 77 VAL A C 1
ATOM 605 O O . VAL A 1 77 ? 15.133 0.631 -20.203 1.00 75.06 77 VAL A O 1
ATOM 608 N N . LEU A 1 78 ? 14.695 0.937 -18.018 1.00 72.75 78 LEU A N 1
ATOM 609 C CA . LEU A 1 78 ? 16.015 1.489 -17.688 1.00 72.75 78 LEU A CA 1
ATOM 610 C C . LEU A 1 78 ? 17.156 0.506 -18.005 1.00 72.75 78 LEU A C 1
ATOM 612 O O . LEU A 1 78 ? 18.169 0.895 -18.586 1.00 72.75 78 LEU A O 1
ATOM 616 N N . ASN A 1 79 ? 16.984 -0.780 -17.683 1.00 67.19 79 ASN A N 1
ATOM 617 C CA . ASN A 1 79 ? 17.979 -1.814 -17.985 1.00 67.19 79 ASN A CA 1
ATOM 618 C C . ASN A 1 79 ? 18.124 -2.072 -19.495 1.00 67.19 79 ASN A C 1
ATOM 620 O O . ASN A 1 79 ? 19.234 -2.307 -19.977 1.00 67.19 79 ASN A O 1
ATOM 624 N N . ALA A 1 80 ? 17.023 -2.019 -20.251 1.00 68.44 80 ALA A N 1
ATOM 625 C CA . ALA A 1 80 ? 17.051 -2.169 -21.705 1.00 68.44 80 ALA A CA 1
ATOM 626 C C . ALA A 1 80 ? 17.785 -1.002 -22.388 1.00 68.44 80 ALA A C 1
ATOM 628 O O . ALA A 1 80 ? 18.564 -1.227 -23.311 1.00 68.44 80 ALA A O 1
ATOM 629 N N . GLN A 1 81 ? 17.596 0.229 -21.901 1.00 63.22 81 GLN A N 1
ATOM 630 C CA . GLN A 1 81 ? 18.285 1.418 -22.413 1.00 63.22 81 GLN A CA 1
ATOM 631 C C . GLN A 1 81 ? 19.790 1.401 -22.108 1.00 63.22 81 GLN A C 1
ATOM 633 O O . GLN A 1 81 ? 20.588 1.724 -22.981 1.00 63.22 81 GLN A O 1
ATOM 638 N N . ALA A 1 82 ? 20.186 0.957 -20.912 1.00 59.56 82 ALA A N 1
ATOM 639 C CA . ALA A 1 82 ? 21.594 0.850 -20.520 1.00 59.56 82 ALA A CA 1
ATOM 640 C C . ALA A 1 82 ? 22.374 -0.246 -21.277 1.00 59.56 82 ALA A C 1
ATOM 642 O O . ALA A 1 82 ? 23.597 -0.207 -21.312 1.00 59.56 82 ALA A O 1
ATOM 643 N N . SER A 1 83 ? 21.682 -1.217 -21.887 1.00 59.44 83 SER A N 1
ATOM 644 C CA . SER A 1 83 ? 22.292 -2.319 -22.654 1.00 59.44 83 SER A CA 1
ATOM 645 C C . SER A 1 83 ? 22.467 -2.004 -24.153 1.00 59.44 83 SER A C 1
ATOM 647 O O . SER A 1 83 ? 22.840 -2.886 -24.925 1.00 59.44 83 SER A O 1
ATOM 649 N N . HIS A 1 84 ? 22.135 -0.783 -24.590 1.00 52.53 84 HIS A N 1
ATOM 650 C CA . HIS A 1 84 ? 22.228 -0.314 -25.985 1.00 52.53 84 HIS A CA 1
ATOM 651 C C . HIS A 1 84 ? 23.175 0.888 -26.176 1.00 52.53 84 HIS A C 1
ATOM 653 O O . HIS A 1 84 ? 23.219 1.472 -27.259 1.00 52.53 84 HIS A O 1
ATOM 659 N N . THR A 1 85 ? 23.947 1.230 -25.146 1.00 46.56 85 THR A N 1
ATOM 660 C CA . THR A 1 85 ? 25.051 2.209 -25.151 1.00 46.56 85 THR A CA 1
ATOM 661 C C . THR A 1 85 ? 26.339 1.524 -24.751 1.00 46.56 85 THR A C 1
ATOM 663 O O . THR A 1 85 ? 27.372 1.813 -25.389 1.00 46.56 85 THR A O 1
#